Protein AF-A0A085LNQ9-F1 (afdb_monomer)

Sequence (61 aa):
MAVNGNGSIPVDTSNASASLLSDAVATSKLILAVAAVILNVAMIIFILAKGKLLRGDKFSA

Structure (mmCIF, N/CA/C/O backbone):
data_AF-A0A085LNQ9-F1
#
_entry.id   AF-A0A085LNQ9-F1
#
loop_
_atom_site.group_PDB
_atom_site.id
_atom_site.type_symbol
_atom_site.label_atom_id
_atom_site.label_alt_id
_atom_site.label_comp_id
_atom_site.label_asym_id
_atom_site.label_entity_id
_atom_site.label_seq_id
_atom_site.pdbx_PDB_ins_code
_atom_site.Cartn_x
_atom_site.Cartn_y
_atom_site.Cartn_z
_atom_site.occupancy
_atom_site.B_iso_or_equiv
_atom_site.auth_seq_id
_atom_site.auth_comp_id
_atom_site.auth_asym_id
_atom_site.auth_atom_id
_atom_site.pdbx_PDB_model_num
ATOM 1 N N . MET A 1 1 ? 39.011 5.288 -44.129 1.00 51.91 1 MET A N 1
ATOM 2 C CA . MET A 1 1 ? 38.020 4.676 -43.219 1.00 51.91 1 MET A CA 1
ATOM 3 C C . MET A 1 1 ? 36.984 5.733 -42.914 1.00 51.91 1 MET A C 1
ATOM 5 O O . MET A 1 1 ? 37.324 6.726 -42.286 1.00 51.91 1 MET A O 1
ATOM 9 N N . ALA A 1 2 ? 35.778 5.597 -43.459 1.00 51.28 2 ALA A N 1
ATOM 10 C CA . ALA A 1 2 ? 34.709 6.543 -43.183 1.00 51.28 2 ALA A CA 1
ATOM 11 C C . ALA A 1 2 ? 34.298 6.393 -41.713 1.00 51.28 2 ALA A C 1
ATOM 13 O O . ALA A 1 2 ? 33.613 5.442 -41.354 1.00 51.28 2 ALA A O 1
ATOM 14 N N . VAL A 1 3 ? 34.727 7.323 -40.859 1.00 60.16 3 VAL A N 1
ATOM 15 C CA . VAL A 1 3 ? 34.073 7.557 -39.568 1.00 60.16 3 VAL A CA 1
ATOM 16 C C . VAL A 1 3 ? 32.838 8.397 -39.879 1.00 60.16 3 VAL A C 1
ATOM 18 O O . VAL A 1 3 ? 32.814 9.606 -39.690 1.00 60.16 3 VAL A O 1
ATOM 21 N N . ASN A 1 4 ? 31.848 7.754 -40.491 1.00 65.19 4 ASN A N 1
ATOM 22 C CA . ASN A 1 4 ? 30.515 8.302 -40.675 1.00 65.19 4 ASN A CA 1
ATOM 23 C C . ASN A 1 4 ? 29.512 7.242 -40.224 1.00 65.19 4 ASN A C 1
ATOM 25 O O . ASN A 1 4 ? 28.952 6.495 -41.021 1.00 65.19 4 ASN A O 1
ATOM 29 N N . GLY A 1 5 ? 29.360 7.149 -38.911 1.00 54.91 5 GLY A N 1
ATOM 30 C CA . GLY A 1 5 ? 28.194 6.572 -38.272 1.00 54.91 5 GLY A CA 1
ATOM 31 C C . GLY A 1 5 ? 27.782 7.578 -37.217 1.00 54.91 5 GLY A C 1
ATOM 32 O O . GLY A 1 5 ? 28.574 7.871 -36.323 1.00 54.91 5 GLY A O 1
ATOM 33 N N . ASN A 1 6 ? 26.591 8.159 -37.350 1.00 63.62 6 ASN A N 1
ATOM 34 C CA . ASN A 1 6 ? 25.974 8.908 -36.261 1.00 63.62 6 ASN A CA 1
ATOM 35 C C . ASN A 1 6 ? 26.127 8.080 -34.979 1.00 63.62 6 ASN A C 1
ATOM 37 O O . ASN A 1 6 ? 25.690 6.932 -34.945 1.00 63.62 6 ASN A O 1
ATOM 41 N N . GLY A 1 7 ? 26.782 8.645 -33.965 1.00 54.91 7 GLY A N 1
ATOM 42 C CA . GLY A 1 7 ? 27.194 7.974 -32.729 1.00 54.91 7 GLY A CA 1
ATOM 43 C C . GLY A 1 7 ? 26.060 7.517 -31.805 1.00 54.91 7 GLY A C 1
ATOM 44 O O . GLY A 1 7 ? 26.206 7.580 -30.589 1.00 54.91 7 GLY A O 1
ATOM 45 N N . SER A 1 8 ? 24.927 7.062 -32.334 1.00 65.19 8 SER A N 1
ATOM 46 C CA . SER A 1 8 ? 23.934 6.333 -31.560 1.00 65.19 8 SER A CA 1
ATOM 47 C C . SER A 1 8 ? 24.426 4.902 -31.383 1.00 65.19 8 SER A C 1
ATOM 49 O O . SER A 1 8 ? 24.206 4.046 -32.239 1.00 65.19 8 SER A O 1
ATOM 51 N N . ILE A 1 9 ? 25.103 4.651 -30.263 1.00 65.81 9 ILE A N 1
ATOM 52 C CA . ILE A 1 9 ? 25.190 3.306 -29.697 1.00 65.81 9 ILE A CA 1
ATOM 53 C C . ILE A 1 9 ? 23.736 2.835 -29.558 1.00 65.81 9 ILE A C 1
ATOM 55 O O . ILE A 1 9 ? 22.972 3.504 -28.856 1.00 65.81 9 ILE A O 1
ATOM 59 N N . PRO A 1 10 ? 23.303 1.761 -30.237 1.00 65.19 10 PRO A N 1
ATOM 60 C CA . PRO A 1 10 ? 21.988 1.198 -29.987 1.00 65.19 10 PRO A CA 1
ATOM 61 C C . PRO A 1 10 ? 21.992 0.663 -28.553 1.00 65.19 10 PRO A C 1
ATOM 63 O O . PRO A 1 10 ? 22.527 -0.404 -28.266 1.00 65.19 10 PRO A O 1
ATOM 66 N N . VAL A 1 11 ? 21.470 1.463 -27.625 1.00 67.12 11 VAL A N 1
ATOM 67 C CA . VAL A 1 11 ? 21.196 1.027 -26.260 1.00 67.12 11 VAL A CA 1
ATOM 68 C C . VAL A 1 11 ? 19.961 0.150 -26.348 1.00 67.12 11 VAL A C 1
ATOM 70 O O . VAL A 1 11 ? 18.909 0.607 -26.793 1.00 67.12 11 VAL A O 1
ATOM 73 N N . ASP A 1 12 ? 20.097 -1.111 -25.959 1.00 66.12 12 ASP A N 1
ATOM 74 C CA . ASP A 1 12 ? 18.996 -2.065 -25.932 1.00 66.12 12 ASP A CA 1
ATOM 75 C C . ASP A 1 12 ? 18.010 -1.668 -24.814 1.00 66.12 12 ASP A C 1
ATOM 77 O O . ASP A 1 12 ? 18.106 -2.082 -23.657 1.00 66.12 12 ASP A O 1
ATOM 81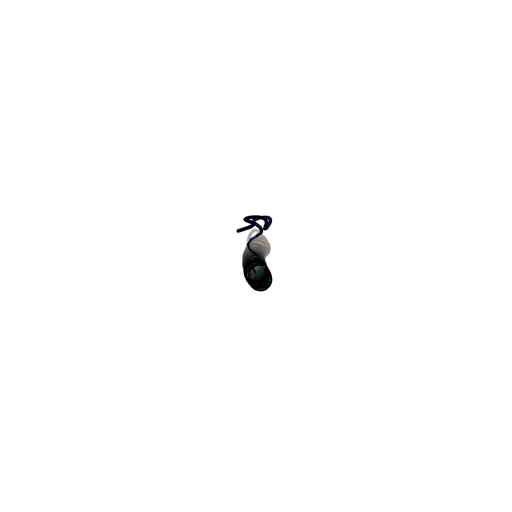 N N . THR A 1 13 ? 17.085 -0.760 -25.136 1.00 63.81 13 THR A N 1
ATO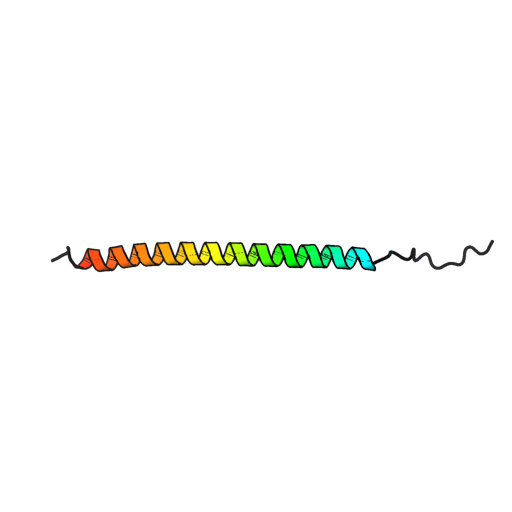M 82 C CA . THR A 1 13 ? 16.074 -0.219 -24.208 1.00 63.81 13 THR A CA 1
ATOM 83 C C . THR A 1 13 ? 15.023 -1.257 -23.807 1.00 63.81 13 THR A C 1
ATOM 85 O O . THR A 1 13 ? 14.230 -1.018 -22.887 1.00 63.81 13 THR A O 1
ATOM 88 N N . SER A 1 14 ? 15.047 -2.430 -24.444 1.00 61.81 14 SER A N 1
ATOM 89 C CA . SER A 1 14 ? 14.160 -3.565 -24.198 1.00 61.81 14 SER A CA 1
ATOM 90 C C . SER A 1 14 ? 14.221 -4.037 -22.737 1.00 61.81 14 SER A C 1
ATOM 92 O O . SER A 1 14 ? 13.183 -4.218 -22.106 1.00 61.81 14 SER A O 1
ATOM 94 N N . ASN A 1 15 ? 15.420 -4.139 -22.148 1.00 67.12 15 ASN A N 1
ATOM 95 C CA . ASN A 1 15 ? 15.587 -4.569 -20.750 1.00 67.12 15 ASN A CA 1
ATOM 96 C C . ASN A 1 15 ? 15.528 -3.409 -19.743 1.00 67.12 15 ASN A C 1
ATOM 98 O O . ASN A 1 15 ? 15.091 -3.595 -18.606 1.00 67.12 15 ASN A O 1
ATOM 102 N N . ALA A 1 16 ? 15.934 -2.204 -20.150 1.00 66.00 16 ALA A N 1
ATOM 103 C CA . ALA A 1 16 ? 15.890 -1.024 -19.287 1.00 66.00 16 ALA A CA 1
ATOM 104 C C . ALA A 1 16 ? 14.443 -0.614 -18.944 1.00 66.00 16 ALA A C 1
ATOM 106 O O . ALA A 1 16 ? 14.144 -0.282 -17.799 1.00 66.00 16 ALA A O 1
ATOM 107 N N . SER A 1 17 ? 13.524 -0.694 -19.912 1.00 66.00 17 SER A N 1
ATOM 108 C CA . SER A 1 17 ? 12.102 -0.379 -19.707 1.00 66.00 17 SER A CA 1
ATOM 109 C C . SER A 1 17 ? 11.386 -1.397 -18.809 1.00 66.00 17 SER A C 1
ATOM 111 O O . SER A 1 17 ? 10.595 -1.000 -17.952 1.00 66.00 17 SER A O 1
ATOM 113 N N . ALA A 1 18 ? 11.710 -2.689 -18.927 1.00 72.38 18 ALA A N 1
ATOM 114 C CA . ALA A 1 18 ? 11.172 -3.739 -18.060 1.00 72.38 18 ALA A CA 1
ATOM 115 C C . ALA A 1 18 ? 11.599 -3.571 -16.589 1.00 72.38 18 ALA A C 1
ATOM 117 O O . ALA A 1 18 ? 10.778 -3.759 -15.691 1.00 72.38 18 ALA A O 1
ATOM 118 N N . SER A 1 19 ? 12.849 -3.158 -16.335 1.00 75.19 19 SER A N 1
ATOM 119 C CA . SER A 1 19 ? 13.344 -2.873 -14.978 1.00 75.19 19 SER A CA 1
ATOM 120 C C . SER A 1 19 ? 12.601 -1.699 -14.336 1.00 75.19 19 SER A C 1
ATOM 122 O O . SER A 1 19 ? 12.121 -1.815 -13.213 1.00 75.19 19 SER A O 1
ATOM 124 N N . LEU A 1 20 ? 12.432 -0.592 -15.069 1.00 80.81 20 LEU A N 1
ATOM 125 C CA . LEU A 1 20 ? 11.720 0.590 -14.567 1.00 80.81 20 LEU A CA 1
ATOM 126 C C . LEU A 1 20 ? 10.235 0.303 -14.294 1.00 80.81 20 LEU A C 1
ATOM 128 O O . LEU A 1 20 ? 9.680 0.779 -13.305 1.00 80.81 20 LEU A O 1
ATOM 132 N N . LEU A 1 21 ? 9.589 -0.499 -15.147 1.00 80.31 21 LEU A N 1
ATOM 133 C CA . LEU A 1 21 ? 8.208 -0.944 -14.940 1.00 80.31 21 LEU A CA 1
ATOM 134 C C . LEU A 1 21 ? 8.086 -1.896 -13.742 1.00 80.31 21 LEU A C 1
ATOM 136 O O . LEU A 1 21 ? 7.133 -1.780 -12.972 1.00 80.31 21 LEU A O 1
ATOM 140 N N . SER A 1 22 ? 9.049 -2.803 -13.548 1.00 79.94 22 SER A N 1
ATOM 141 C CA . SER A 1 22 ? 9.103 -3.693 -12.380 1.00 79.94 22 SER A CA 1
ATOM 142 C C . SER A 1 22 ? 9.216 -2.898 -11.075 1.00 79.94 22 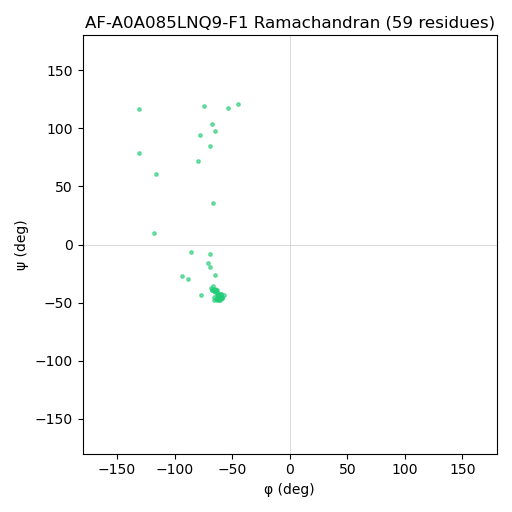SER A C 1
ATOM 144 O O . SER A 1 22 ? 8.455 -3.142 -10.134 1.00 79.94 22 SER A O 1
ATOM 146 N N . ASP A 1 23 ? 10.087 -1.889 -11.045 1.00 83.81 23 ASP A N 1
ATOM 147 C CA . ASP A 1 23 ? 10.274 -1.019 -9.880 1.00 83.81 23 ASP A CA 1
ATOM 148 C C . ASP A 1 23 ? 9.041 -0.147 -9.609 1.00 83.81 23 ASP A C 1
ATOM 150 O O . ASP A 1 23 ? 8.620 0.002 -8.457 1.00 83.81 23 ASP A O 1
ATOM 154 N N . ALA A 1 24 ? 8.389 0.373 -10.655 1.00 80.06 24 ALA A N 1
ATOM 155 C CA . ALA A 1 24 ? 7.147 1.136 -10.526 1.00 80.06 24 ALA A CA 1
ATOM 156 C C . ALA A 1 24 ? 5.999 0.281 -9.958 1.00 80.06 24 ALA A C 1
ATOM 158 O O . ALA A 1 24 ? 5.282 0.713 -9.050 1.00 80.06 24 ALA A O 1
ATOM 159 N N . VAL A 1 25 ? 5.84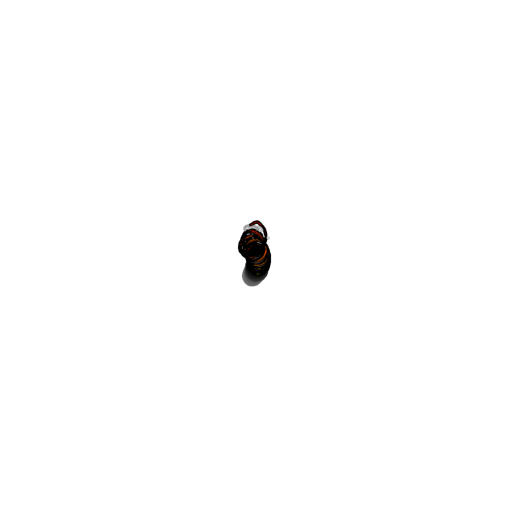6 -0.959 -10.436 1.00 83.94 25 VAL A N 1
ATOM 160 C CA . VAL A 1 25 ? 4.832 -1.895 -9.928 1.00 83.94 25 VAL A CA 1
ATOM 161 C C . VAL A 1 25 ? 5.124 -2.273 -8.475 1.00 83.94 25 VAL A C 1
ATOM 163 O O . VAL A 1 25 ? 4.211 -2.238 -7.649 1.00 83.94 25 VAL A O 1
ATOM 166 N N . ALA A 1 26 ? 6.373 -2.583 -8.126 1.00 83.94 26 ALA A N 1
ATOM 167 C CA . ALA A 1 26 ? 6.756 -2.898 -6.749 1.00 83.94 26 ALA A CA 1
ATOM 168 C C . ALA A 1 26 ? 6.490 -1.719 -5.795 1.00 83.94 26 ALA A C 1
ATOM 170 O O . ALA A 1 26 ? 5.875 -1.897 -4.740 1.00 83.94 26 ALA A O 1
ATOM 171 N N . THR A 1 27 ? 6.856 -0.505 -6.210 1.00 86.69 27 THR A N 1
ATOM 172 C CA . THR A 1 27 ? 6.623 0.729 -5.445 1.00 86.69 27 THR A CA 1
ATOM 173 C C . THR A 1 27 ? 5.129 0.993 -5.248 1.00 86.69 27 THR A C 1
ATOM 175 O O . THR A 1 27 ? 4.695 1.300 -4.139 1.00 86.69 27 THR A O 1
ATOM 178 N N . SER A 1 28 ? 4.306 0.802 -6.286 1.00 84.44 28 SER A N 1
ATOM 179 C CA . SER A 1 28 ? 2.850 0.986 -6.185 1.00 84.44 28 SER A CA 1
ATOM 180 C C . SER A 1 28 ? 2.195 0.012 -5.196 1.00 84.44 28 SER A C 1
ATOM 182 O O . SER A 1 28 ? 1.338 0.412 -4.405 1.00 84.44 28 SER A O 1
ATOM 184 N N . LYS A 1 29 ? 2.648 -1.251 -5.170 1.00 89.19 29 LYS A N 1
ATOM 185 C CA . LYS A 1 29 ? 2.181 -2.260 -4.207 1.00 89.19 29 LYS A CA 1
ATOM 186 C C . LYS A 1 29 ? 2.558 -1.888 -2.777 1.00 89.19 29 LYS A C 1
ATOM 188 O O . LYS A 1 29 ? 1.734 -2.042 -1.878 1.00 89.19 29 LYS A O 1
ATOM 193 N N . LEU A 1 30 ? 3.771 -1.371 -2.571 1.00 90.62 30 LEU A N 1
ATOM 194 C CA . LEU A 1 30 ? 4.223 -0.902 -1.263 1.00 90.62 30 LEU A CA 1
ATOM 195 C C . LEU A 1 30 ? 3.362 0.264 -0.758 1.00 90.62 30 LEU A C 1
ATOM 197 O O . LEU A 1 30 ? 2.890 0.223 0.375 1.00 90.62 30 LEU A O 1
ATOM 201 N N . ILE A 1 31 ? 3.102 1.265 -1.604 1.00 93.38 31 ILE A N 1
ATOM 202 C CA . ILE A 1 31 ? 2.252 2.415 -1.252 1.00 93.38 31 ILE A CA 1
ATOM 203 C C . ILE A 1 31 ? 0.847 1.947 -0.859 1.00 93.38 31 ILE A C 1
ATOM 205 O O . ILE A 1 31 ? 0.323 2.367 0.174 1.00 93.38 31 ILE A O 1
ATOM 209 N N . LEU A 1 32 ? 0.253 1.045 -1.647 1.00 95.06 32 LEU A N 1
ATOM 210 C CA . LEU A 1 32 ? -1.075 0.502 -1.364 1.00 95.06 32 LEU A CA 1
ATOM 211 C C . LEU A 1 32 ? -1.112 -0.249 -0.025 1.00 95.06 32 LEU A C 1
ATOM 213 O O . LEU A 1 32 ? -2.039 -0.056 0.762 1.00 95.06 32 LEU A O 1
ATOM 217 N N . ALA A 1 33 ? -0.093 -1.063 0.261 1.00 93.81 33 ALA A N 1
ATOM 218 C CA . ALA A 1 33 ? 0.015 -1.784 1.526 1.00 93.81 33 ALA A CA 1
ATOM 219 C C . ALA A 1 33 ? 0.123 -0.828 2.724 1.00 93.81 33 ALA A C 1
ATOM 221 O O . ALA A 1 33 ? -0.591 -0.993 3.713 1.00 93.81 33 ALA A O 1
ATOM 222 N N . VAL A 1 34 ? 0.962 0.208 2.626 1.00 95.81 34 VAL A N 1
ATOM 223 C CA . VAL A 1 34 ? 1.128 1.213 3.688 1.00 95.81 34 VAL A CA 1
ATOM 224 C C . VAL A 1 34 ? -0.176 1.973 3.933 1.00 95.81 34 VAL A C 1
ATOM 226 O O . VAL A 1 34 ? -0.602 2.106 5.082 1.00 95.81 34 VAL A O 1
ATOM 229 N N . ALA A 1 35 ? -0.854 2.417 2.872 1.00 94.69 35 ALA A N 1
ATOM 230 C CA . ALA A 1 35 ? -2.139 3.105 2.984 1.00 94.69 35 ALA A CA 1
ATOM 231 C C . ALA A 1 35 ? -3.203 2.227 3.664 1.00 94.69 35 ALA A C 1
ATOM 233 O O . ALA A 1 35 ? -3.921 2.697 4.550 1.00 94.69 35 ALA A O 1
ATOM 234 N N . ALA A 1 36 ? -3.265 0.940 3.308 1.00 95.56 36 ALA A N 1
ATOM 235 C CA . ALA A 1 36 ? -4.185 -0.009 3.926 1.00 95.56 36 ALA A CA 1
ATOM 236 C C . ALA A 1 36 ? -3.899 -0.205 5.424 1.00 95.56 36 ALA A C 1
ATOM 238 O O . ALA A 1 36 ? -4.835 -0.229 6.225 1.00 95.56 36 ALA A O 1
ATOM 239 N N . VAL A 1 37 ? -2.629 -0.307 5.828 1.00 96.44 37 VAL A N 1
ATOM 240 C CA . VAL A 1 37 ? -2.247 -0.433 7.246 1.00 96.44 37 VAL A CA 1
ATOM 241 C C . VAL A 1 37 ? -2.655 0.812 8.031 1.00 96.44 37 VAL A C 1
ATOM 243 O O . VAL A 1 37 ? -3.294 0.687 9.076 1.00 96.44 37 VAL A O 1
ATOM 246 N N . ILE A 1 38 ? -2.355 2.006 7.515 1.00 95.81 38 ILE A N 1
ATOM 247 C CA . ILE A 1 38 ? -2.726 3.275 8.161 1.00 95.81 38 ILE A CA 1
ATOM 248 C C . ILE A 1 38 ? -4.245 3.361 8.342 1.00 95.81 38 ILE A C 1
ATOM 250 O O . ILE A 1 38 ? -4.712 3.689 9.433 1.00 95.81 38 ILE A O 1
ATOM 254 N N . LEU A 1 39 ? -5.017 3.020 7.305 1.00 96.62 39 LEU A N 1
ATOM 255 C CA . LEU A 1 39 ? -6.478 3.039 7.361 1.00 96.62 39 LEU A CA 1
ATOM 256 C C . LEU A 1 39 ? -7.024 2.076 8.424 1.00 96.62 39 LEU A C 1
ATOM 258 O O . LEU A 1 39 ? -7.890 2.460 9.210 1.00 96.62 39 LEU A O 1
ATOM 262 N N . ASN A 1 40 ? -6.495 0.852 8.490 1.00 94.38 40 ASN A N 1
ATOM 263 C CA . ASN A 1 40 ? -6.895 -0.129 9.502 1.00 94.38 40 ASN A CA 1
ATOM 264 C C . ASN A 1 40 ? -6.583 0.362 10.922 1.00 94.38 40 ASN A C 1
ATOM 266 O O . ASN A 1 40 ? -7.444 0.304 11.799 1.00 94.38 40 ASN A O 1
ATOM 270 N N . VAL A 1 41 ? -5.382 0.897 11.152 1.00 95.00 41 VAL A N 1
ATOM 271 C CA . VAL A 1 41 ? -4.986 1.442 12.461 1.00 9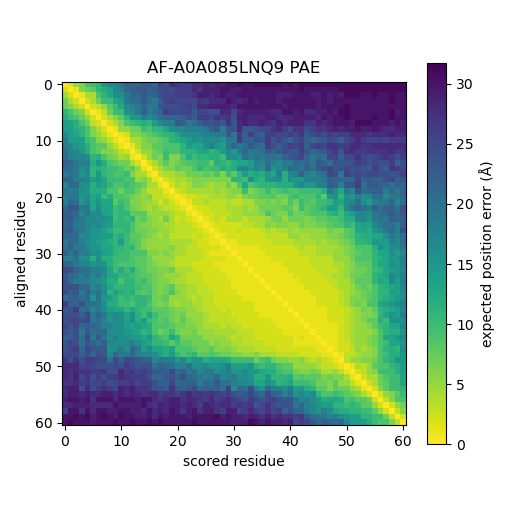5.00 41 VAL A CA 1
ATOM 272 C C . VAL A 1 41 ? -5.885 2.614 12.858 1.00 95.00 41 VAL A C 1
ATOM 274 O O . VAL A 1 41 ? -6.390 2.64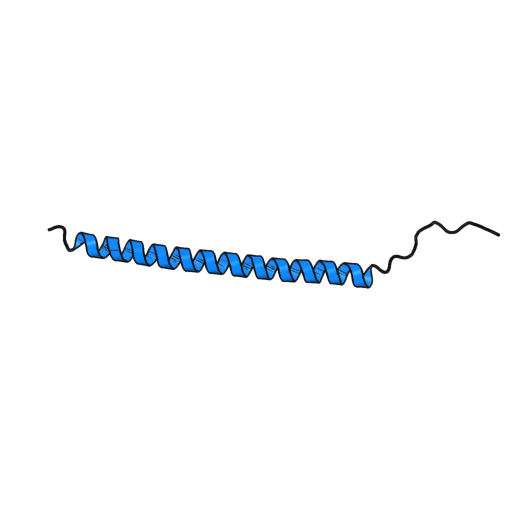7 13.981 1.00 95.00 41 VAL A O 1
ATOM 277 N N . ALA A 1 42 ? -6.148 3.544 11.937 1.00 92.88 42 ALA A N 1
ATOM 278 C CA . ALA A 1 42 ? -7.044 4.673 12.177 1.00 92.88 42 ALA A CA 1
ATOM 279 C C . ALA A 1 42 ? -8.467 4.210 12.529 1.00 92.88 42 ALA A C 1
ATOM 281 O O . ALA A 1 42 ? -9.067 4.723 13.475 1.00 92.88 42 ALA A O 1
ATOM 282 N N . MET A 1 43 ? -8.987 3.202 11.821 1.00 93.38 43 MET A N 1
ATOM 283 C CA . MET A 1 43 ? -10.300 2.617 12.095 1.00 93.38 43 MET A CA 1
ATOM 284 C C . MET A 1 43 ? -10.359 1.990 13.494 1.00 93.38 43 MET A C 1
ATOM 286 O O . MET A 1 43 ? -11.311 2.234 14.236 1.00 93.38 43 MET A O 1
ATOM 290 N N . ILE A 1 44 ? -9.329 1.237 13.890 1.00 91.69 44 ILE A N 1
ATOM 291 C CA . ILE A 1 44 ? -9.238 0.631 15.226 1.00 91.69 44 ILE A CA 1
ATOM 292 C C . ILE A 1 44 ? -9.227 1.715 16.309 1.00 91.69 44 ILE A C 1
ATOM 294 O O . ILE A 1 44 ? -9.998 1.635 17.267 1.00 91.69 44 ILE A O 1
ATOM 298 N N . ILE A 1 45 ? -8.402 2.755 16.149 1.00 90.06 45 ILE A N 1
ATOM 299 C CA . ILE A 1 45 ? -8.336 3.883 17.090 1.00 90.06 45 ILE A CA 1
ATOM 300 C C . ILE A 1 45 ? -9.701 4.567 17.201 1.00 90.06 45 ILE A C 1
ATOM 302 O O . ILE A 1 45 ? -10.169 4.832 18.309 1.00 90.06 45 ILE A O 1
ATOM 306 N N . PHE A 1 46 ? -10.366 4.814 16.071 1.00 88.94 46 PHE A N 1
ATOM 307 C CA . PHE A 1 46 ? -11.687 5.434 16.040 1.00 88.94 46 PHE A CA 1
ATOM 308 C C . PHE A 1 46 ? -12.737 4.598 16.782 1.00 88.94 46 PHE A C 1
ATOM 310 O O . PHE A 1 46 ? -13.491 5.139 17.594 1.00 88.94 46 PHE A O 1
ATOM 317 N N . ILE A 1 47 ? -12.759 3.280 16.565 1.00 87.75 47 ILE A N 1
ATOM 318 C CA . ILE A 1 47 ? -13.668 2.361 17.266 1.00 87.75 47 ILE A CA 1
ATOM 319 C C . ILE A 1 47 ? -13.389 2.373 18.770 1.00 87.75 47 ILE A C 1
ATOM 321 O O . ILE A 1 47 ? -14.323 2.485 19.565 1.00 87.75 47 ILE A O 1
ATOM 325 N N . LEU A 1 48 ? -12.121 2.307 19.182 1.00 85.62 48 LEU A N 1
ATOM 326 C CA . LEU A 1 48 ? -11.741 2.362 20.597 1.00 85.62 48 LEU A CA 1
ATOM 327 C C . LEU A 1 48 ? -12.152 3.692 21.244 1.00 85.62 48 LEU A C 1
ATOM 329 O O . LEU A 1 48 ? -12.669 3.694 22.363 1.00 85.62 48 LEU A O 1
ATOM 333 N N . ALA A 1 49 ? -11.971 4.812 20.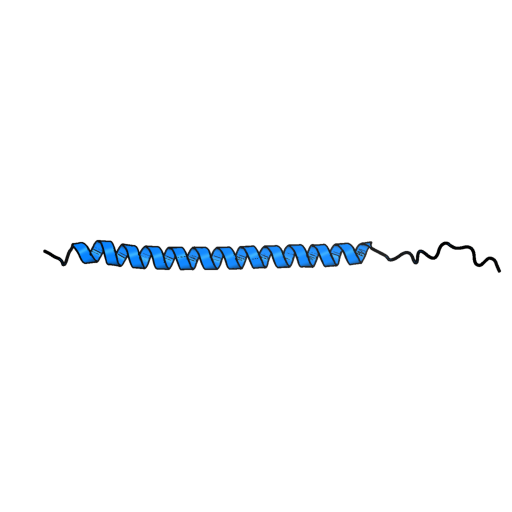542 1.00 80.75 49 ALA A N 1
ATOM 334 C CA . ALA A 1 49 ? -12.369 6.137 21.008 1.00 80.75 49 ALA A CA 1
ATOM 335 C C . ALA A 1 49 ? -13.896 6.263 21.143 1.00 80.75 49 ALA A C 1
ATOM 337 O O . ALA A 1 49 ? -14.390 6.673 22.194 1.00 80.75 49 ALA A O 1
ATOM 338 N N . LYS A 1 50 ? -14.664 5.841 20.129 1.00 76.12 50 LYS A N 1
ATOM 339 C CA . LYS A 1 50 ? -16.137 5.836 20.181 1.00 76.12 50 LYS A CA 1
ATOM 340 C C . LYS A 1 50 ? -16.678 4.873 21.232 1.00 76.12 50 LYS A C 1
ATOM 342 O O . LYS A 1 50 ? -17.603 5.225 21.954 1.00 76.12 50 LYS A O 1
ATOM 347 N N . GLY A 1 51 ? -16.073 3.698 21.384 1.00 71.31 51 GLY A N 1
ATOM 348 C CA . GLY A 1 51 ? -16.436 2.734 22.421 1.00 71.31 51 GLY A CA 1
ATOM 349 C C . GLY A 1 51 ? -16.164 3.236 23.842 1.00 71.31 51 GLY A C 1
ATOM 350 O O . GLY A 1 51 ? -16.830 2.794 24.776 1.00 71.31 51 GLY A O 1
ATOM 351 N N . LYS A 1 52 ? -15.204 4.150 24.039 1.00 62.66 52 LYS A N 1
ATOM 352 C CA . LYS A 1 52 ? -15.014 4.862 25.315 1.00 62.66 52 LYS A CA 1
ATOM 353 C C . LYS A 1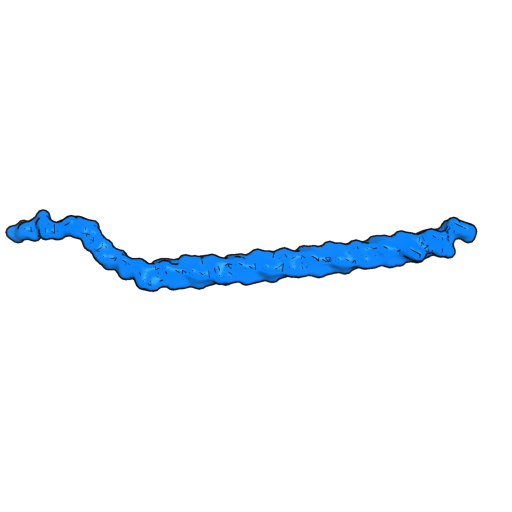 52 ? -16.053 5.967 25.505 1.00 62.66 52 LYS A C 1
ATOM 355 O O . LYS A 1 52 ? -16.637 6.038 26.577 1.00 62.66 52 LYS A O 1
ATOM 360 N N . LEU A 1 53 ? -16.341 6.753 24.467 1.00 61.41 53 LEU A N 1
ATOM 361 C CA . LEU A 1 53 ? -17.347 7.823 24.510 1.00 61.41 53 LEU A CA 1
ATOM 362 C C . LEU A 1 53 ? -18.755 7.286 24.837 1.00 61.41 53 LEU A C 1
ATOM 364 O O . LEU A 1 53 ? -19.392 7.750 25.770 1.00 61.41 53 LEU A O 1
ATOM 368 N N . LEU A 1 54 ? -19.192 6.222 24.155 1.00 63.25 54 LEU A N 1
ATOM 369 C CA . LEU A 1 54 ? -20.514 5.599 24.350 1.00 63.25 54 LEU A CA 1
ATOM 370 C C . LEU A 1 54 ? -20.673 4.874 25.700 1.00 63.25 54 LEU A C 1
ATOM 372 O O . LEU A 1 54 ? -21.792 4.577 26.117 1.00 63.25 54 LEU A O 1
ATOM 376 N N . ARG A 1 55 ? -19.559 4.536 26.364 1.00 61.72 55 ARG A N 1
ATOM 377 C CA . ARG A 1 55 ? -19.560 3.970 27.723 1.00 61.72 55 ARG A CA 1
ATOM 378 C C . ARG A 1 55 ? -19.406 5.045 28.801 1.00 61.72 55 ARG A C 1
ATOM 380 O O . ARG A 1 55 ? -19.905 4.828 29.896 1.00 61.72 55 ARG A O 1
ATOM 387 N N . GLY A 1 56 ? -18.774 6.180 28.500 1.00 58.47 56 GLY A N 1
ATOM 388 C CA . GLY A 1 56 ? -18.589 7.305 29.423 1.00 58.47 56 GLY A CA 1
ATOM 389 C C . GLY A 1 56 ? -19.895 8.002 29.811 1.00 58.47 56 GLY A C 1
ATOM 390 O O . GLY A 1 56 ? -20.071 8.330 30.979 1.00 58.47 56 GLY A O 1
ATOM 391 N N . ASP A 1 57 ? -20.854 8.106 28.886 1.00 60.38 57 ASP A N 1
ATOM 392 C CA . ASP A 1 57 ? -22.160 8.730 29.168 1.00 60.38 57 ASP A CA 1
ATOM 393 C C . ASP A 1 57 ? -23.061 7.877 30.082 1.00 60.38 57 ASP A C 1
ATOM 395 O O . ASP A 1 57 ? -24.015 8.386 30.660 1.00 60.38 57 ASP A O 1
ATOM 399 N N . LYS A 1 58 ? -22.762 6.580 30.262 1.00 56.38 58 LYS A N 1
ATOM 400 C CA . LYS A 1 58 ? -23.525 5.696 31.166 1.00 56.38 58 LYS A CA 1
ATOM 401 C C . LYS A 1 58 ? -23.051 5.739 32.624 1.00 56.38 58 LYS A C 1
ATOM 403 O O . LYS A 1 58 ? -23.692 5.122 33.466 1.00 56.38 58 LYS A O 1
ATOM 408 N N . PHE A 1 59 ? -21.948 6.435 32.917 1.00 57.22 59 PHE A N 1
ATOM 409 C CA . PHE A 1 59 ? -21.394 6.573 34.273 1.00 57.22 59 PHE A CA 1
ATOM 410 C C . PHE A 1 59 ? -21.366 8.029 34.775 1.00 57.22 59 PHE A C 1
ATOM 412 O O . PHE A 1 59 ? -20.772 8.300 35.815 1.00 57.22 59 PHE A O 1
ATOM 419 N N . SER A 1 60 ? -22.011 8.957 34.058 1.00 58.81 60 SER A N 1
ATOM 420 C CA . SER A 1 60 ? -22.211 10.350 34.478 1.00 58.81 60 SER A CA 1
ATOM 421 C C . SER A 1 60 ? -23.705 10.647 34.658 1.00 58.81 60 SER A C 1
ATOM 423 O O . SER A 1 60 ? -24.265 11.485 33.953 1.00 58.81 60 SER A O 1
ATOM 425 N N . ALA A 1 61 ? -24.356 9.930 35.573 1.00 44.34 61 ALA A N 1
ATOM 426 C CA . ALA A 1 61 ? -25.664 10.266 36.135 1.00 44.34 61 ALA A CA 1
ATOM 427 C C . ALA A 1 61 ? -25.715 9.782 37.586 1.00 44.34 61 ALA A C 1
ATOM 429 O O . ALA A 1 61 ? -25.341 8.606 37.808 1.00 44.34 61 ALA A O 1
#

pLDDT: mean 75.69, std 14.85, range [44.34, 96.62]

Organism: NCBI:txid68888

Foldseek 3Di:
DDPDDPPPPPDPCVVVVVVVVVVVVVVVVVVVVVVVVVVVVVVVVVCVVVVCVVVVVVPPD

Solvent-accessible surface area (backbone atoms only — not comparable to full-atom values): 3742 Å² total; per-residue (Å²): 132,86,90,77,67,82,87,71,74,85,70,73,55,74,61,58,52,52,52,55,50,51,52,51,53,54,50,51,52,51,53,52,51,51,52,52,51,53,52,51,53,51,50,52,51,51,50,55,51,50,59,48,54,72,51,52,68,76,71,71,124

Radius of gyration: 28.37 Å; Cα contacts (8 Å, |Δi|>4): 0; chains: 1; bounding box: 64×15×79 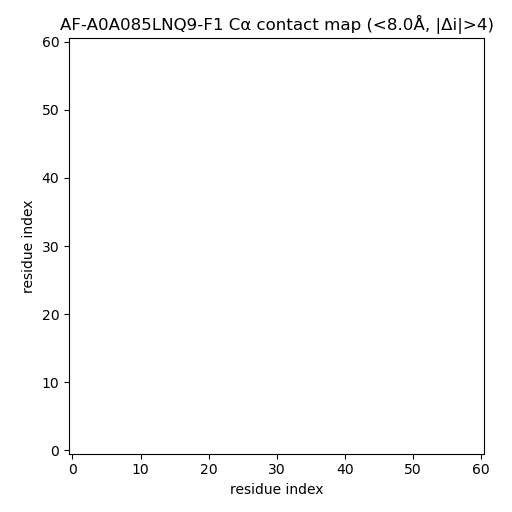Å

Mean predicted aligned error: 13.88 Å

Secondary structure (DSSP, 8-state):
----S-------HHHHHHHHHHHHHHHHHHHHHHHHHHHHHHHHHHHHHHHHHHHHTTS--